Protein AF-A0A835UCJ7-F1 (afdb_monomer_lite)

Secondary structure (DSSP, 8-state):
--HHHHHHHHHHHHHHHHTT---------------------EE-TT-SSS--TT-EEPSS------

Radius of gyration: 32.2 Å; chains: 1; bounding box: 31×30×89 Å

Sequence (66 aa):
MNRKLLLLFFLFHISFLLSEEASHEVQPSTAATNITVVGTVFCDACSENTFSNHSYFLQGVKVQIM

Structure (mmCIF, N/CA/C/O backbone):
data_AF-A0A835UCJ7-F1
#
_entry.id   AF-A0A835UCJ7-F1
#
loop_
_atom_site.group_PDB
_atom_site.id
_atom_site.type_symbol
_atom_site.label_atom_id
_atom_site.label_alt_id
_atom_site.label_comp_id
_atom_site.label_asym_id
_atom_site.label_entity_id
_atom_site.label_seq_id
_atom_site.pdbx_PDB_ins_code
_atom_site.Cartn_x
_atom_site.Cartn_y
_atom_site.Cartn_z
_atom_site.occupancy
_atom_site.B_iso_or_equiv
_atom_site.auth_seq_id
_atom_site.auth_comp_id
_atom_site.auth_asym_id
_atom_site.auth_atom_id
_atom_site.pdbx_PDB_model_num
ATOM 1 N N . MET A 1 1 ? -7.541 22.884 71.792 1.00 61.44 1 MET A N 1
ATOM 2 C CA . MET A 1 1 ? -7.592 21.710 70.892 1.00 61.44 1 MET A CA 1
ATOM 3 C C . MET A 1 1 ? -6.332 20.882 71.105 1.00 61.44 1 MET A C 1
ATOM 5 O O . MET A 1 1 ? -5.242 21.433 71.039 1.00 61.44 1 MET A O 1
ATOM 9 N N . ASN A 1 2 ? -6.462 19.604 71.465 1.00 83.44 2 ASN A N 1
ATOM 10 C CA . ASN A 1 2 ? -5.323 18.787 71.901 1.00 83.44 2 ASN A CA 1
ATOM 11 C C . ASN A 1 2 ? -4.403 18.441 70.721 1.00 83.44 2 ASN A C 1
ATOM 13 O O . ASN A 1 2 ? -4.894 18.077 69.656 1.00 83.44 2 ASN A O 1
ATOM 17 N N . ARG A 1 3 ? -3.076 18.457 70.918 1.00 85.25 3 ARG A N 1
ATOM 18 C CA . ARG A 1 3 ? -2.095 18.102 69.868 1.00 85.25 3 ARG A CA 1
ATOM 19 C C . ARG A 1 3 ? -2.354 16.719 69.256 1.00 85.25 3 ARG A C 1
ATOM 21 O O . ARG A 1 3 ? -2.180 16.536 68.061 1.00 85.25 3 ARG A O 1
ATOM 28 N N . LYS A 1 4 ? -2.836 15.765 70.062 1.00 86.75 4 LYS A N 1
ATOM 29 C CA . LYS A 1 4 ? -3.251 14.432 69.589 1.00 86.75 4 LYS A CA 1
ATOM 30 C C . LYS A 1 4 ? -4.454 14.489 68.639 1.00 86.75 4 LYS A C 1
ATOM 32 O O . LYS A 1 4 ? -4.486 13.751 67.667 1.00 86.75 4 LYS A O 1
ATOM 37 N N . LEU A 1 5 ? -5.410 15.381 68.903 1.00 88.69 5 LEU A N 1
ATOM 38 C CA . LEU A 1 5 ? -6.605 15.551 68.075 1.00 88.69 5 LEU A CA 1
ATOM 39 C C . LEU A 1 5 ? -6.260 16.188 66.720 1.00 88.69 5 LEU A C 1
ATOM 41 O O . LEU A 1 5 ? -6.790 15.773 65.698 1.00 88.69 5 LEU A O 1
ATOM 45 N N . LEU A 1 6 ? -5.310 1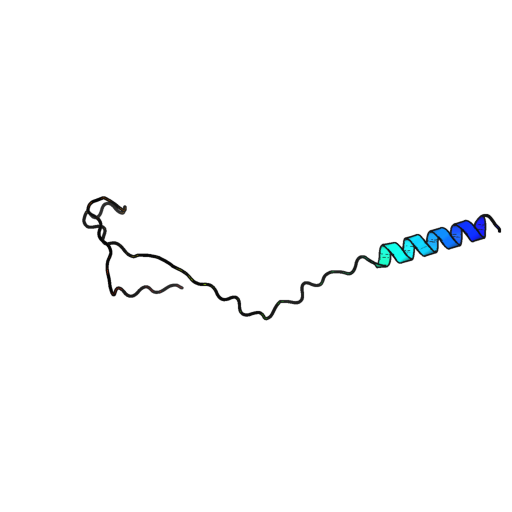7.130 66.710 1.00 87.94 6 LEU A N 1
ATOM 46 C CA . LEU A 1 6 ? -4.782 17.731 65.481 1.00 87.94 6 LEU A CA 1
ATOM 47 C C . LEU A 1 6 ? -4.093 16.686 64.584 1.00 87.94 6 LEU A C 1
ATOM 49 O O . LEU A 1 6 ? -4.311 16.663 63.378 1.00 87.94 6 LEU A O 1
ATOM 53 N N . LEU A 1 7 ? -3.290 15.797 65.181 1.00 90.62 7 LEU A N 1
ATOM 54 C CA . LEU A 1 7 ? -2.592 14.737 64.446 1.00 90.62 7 LEU A CA 1
ATOM 55 C C . LEU A 1 7 ? -3.562 13.726 63.824 1.00 90.62 7 LEU A C 1
ATOM 57 O O . LEU A 1 7 ? -3.363 13.321 62.684 1.00 90.62 7 LEU A O 1
ATOM 61 N N . LEU A 1 8 ? -4.629 13.356 64.539 1.00 91.62 8 LEU A N 1
ATOM 62 C CA . LEU A 1 8 ? -5.661 12.459 64.008 1.00 91.62 8 LEU A CA 1
ATOM 63 C C . LEU A 1 8 ? -6.383 13.068 62.801 1.00 91.62 8 LEU A C 1
ATOM 65 O O . LEU A 1 8 ? -6.615 12.376 61.814 1.00 91.62 8 LEU A O 1
ATOM 69 N N . PHE A 1 9 ? -6.681 14.368 62.854 1.00 88.88 9 PHE A N 1
ATOM 70 C CA . PHE A 1 9 ? -7.313 15.077 61.743 1.00 88.88 9 PHE A CA 1
ATOM 71 C C . PHE A 1 9 ? -6.411 15.116 60.499 1.00 88.88 9 PHE A C 1
ATOM 73 O O . PHE A 1 9 ? -6.867 14.873 59.383 1.00 88.88 9 PHE A O 1
ATOM 80 N N . PHE A 1 10 ? -5.110 15.346 60.695 1.00 87.94 10 PHE A N 1
ATOM 81 C CA . PHE A 1 10 ? -4.131 15.363 59.609 1.00 87.94 10 PHE A CA 1
ATOM 82 C C . PHE A 1 10 ? -3.971 13.986 58.938 1.00 87.94 10 PHE A C 1
ATOM 84 O O . PHE A 1 10 ? -3.964 13.891 57.712 1.00 87.94 10 PHE A O 1
ATOM 91 N N . LEU A 1 11 ? -3.915 12.908 59.728 1.00 87.31 11 LEU A N 1
ATOM 92 C CA . LEU A 1 11 ? -3.821 11.534 59.217 1.00 87.31 11 LEU A CA 1
ATOM 93 C C . LEU A 1 11 ? -5.066 11.115 58.421 1.00 87.31 11 LEU A C 1
ATOM 95 O O . LEU A 1 11 ? -4.950 10.436 57.398 1.00 87.31 11 LEU A O 1
ATOM 99 N N . PHE A 1 12 ? -6.251 11.544 58.862 1.00 86.50 12 PHE A N 1
ATOM 100 C CA . PHE A 1 12 ? -7.506 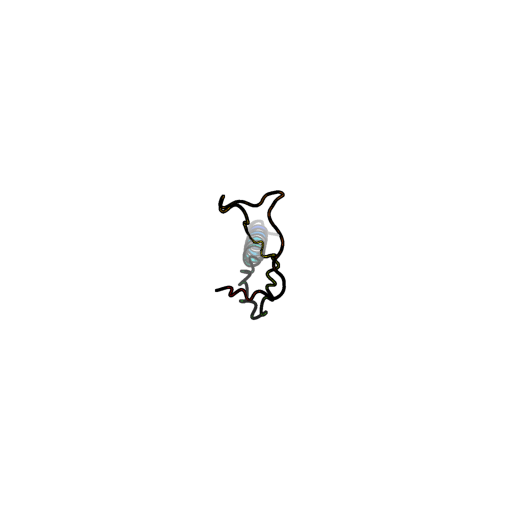11.273 58.161 1.00 86.50 12 PHE A CA 1
ATOM 101 C C . PHE A 1 12 ? -7.554 11.959 56.789 1.00 86.50 12 PHE A C 1
ATOM 103 O O . PHE A 1 12 ? -7.911 11.325 55.798 1.00 86.50 12 PHE A O 1
ATOM 110 N N . HIS A 1 13 ? -7.118 13.219 56.701 1.00 83.38 13 HIS A N 1
ATOM 111 C CA . HIS A 1 13 ? -7.058 13.935 55.424 1.00 83.38 13 HIS A CA 1
ATOM 112 C C . HIS A 1 13 ? -6.060 13.337 54.435 1.00 83.38 13 HIS A C 1
ATOM 114 O O . HIS A 1 13 ? -6.390 13.217 53.260 1.00 83.38 13 HIS A O 1
ATOM 120 N N . ILE A 1 14 ? -4.878 12.913 54.891 1.00 84.25 14 ILE A N 1
ATOM 121 C CA . ILE A 1 14 ? -3.902 12.249 54.013 1.00 84.25 14 ILE A CA 1
ATOM 122 C C . ILE A 1 14 ? -4.479 10.947 53.448 1.00 84.25 14 ILE A C 1
ATOM 124 O O . ILE A 1 14 ? -4.352 10.687 52.256 1.00 84.25 14 ILE A O 1
ATOM 128 N N . SER A 1 15 ? -5.158 10.161 54.287 1.00 82.50 15 SER A N 1
ATOM 129 C CA . SER A 1 15 ? -5.789 8.904 53.866 1.00 82.50 15 SER A CA 1
ATOM 130 C C . SER A 1 15 ? -6.879 9.138 52.815 1.00 82.50 15 SER A C 1
ATOM 132 O O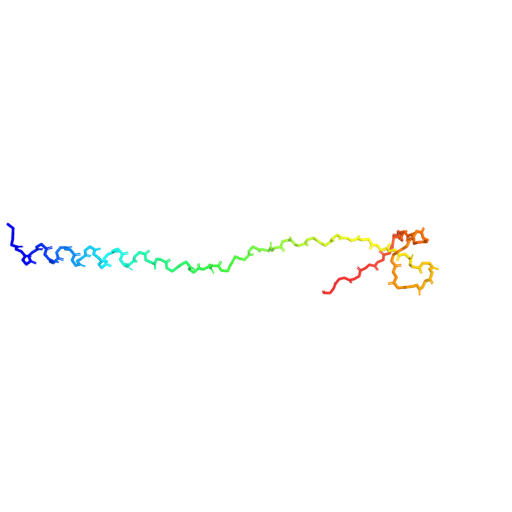 . SER A 1 15 ? -6.964 8.383 51.855 1.00 82.50 15 SER A O 1
ATOM 134 N N . PHE A 1 16 ? -7.670 10.205 52.976 1.00 78.06 16 PHE A N 1
ATOM 135 C CA . PHE A 1 16 ? -8.727 10.583 52.036 1.00 78.06 16 PHE A CA 1
ATOM 136 C C . PHE A 1 16 ? -8.172 11.063 50.684 1.00 78.06 16 PHE A C 1
ATOM 138 O O . PHE A 1 16 ? -8.699 10.699 49.638 1.00 78.06 16 PHE A O 1
ATOM 145 N N . LEU A 1 17 ? -7.072 11.823 50.696 1.00 75.25 17 LEU A N 1
ATOM 146 C CA . LEU A 1 17 ? -6.399 12.272 49.472 1.00 75.25 17 LEU A CA 1
ATOM 147 C C . LEU A 1 17 ? -5.738 11.112 48.711 1.00 75.25 17 LEU A C 1
ATOM 149 O O . LEU A 1 17 ? -5.746 11.101 47.488 1.00 75.25 17 LEU A O 1
ATOM 153 N N . LEU A 1 18 ? -5.207 10.114 49.424 1.00 69.31 18 LEU A N 1
ATOM 154 C CA . LEU A 1 18 ? -4.614 8.911 48.824 1.00 69.31 18 LEU A CA 1
ATOM 155 C C . LEU A 1 18 ? -5.656 7.953 48.223 1.00 69.31 18 LEU A C 1
ATOM 157 O O . LEU A 1 18 ? -5.300 7.119 47.396 1.00 69.31 18 LEU A O 1
ATOM 161 N N . SER A 1 19 ? -6.928 8.048 48.626 1.00 69.06 19 SER A N 1
ATOM 162 C CA . SER A 1 19 ? -8.016 7.263 48.024 1.00 69.06 19 SER A CA 1
ATOM 163 C C . SER A 1 19 ? -8.522 7.817 46.687 1.00 69.06 19 SER A C 1
ATOM 165 O O . SER A 1 19 ? -9.331 7.156 46.041 1.00 69.06 19 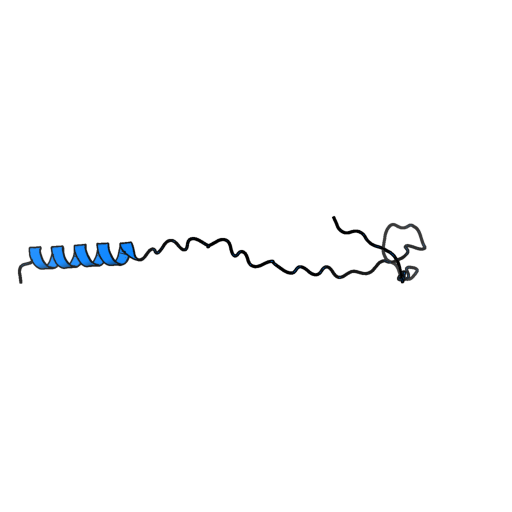SER A O 1
ATOM 167 N N . GLU A 1 20 ? -8.039 8.985 46.251 1.00 63.78 20 GLU A N 1
ATOM 168 C CA . GLU A 1 20 ? -8.407 9.610 44.971 1.00 63.78 20 GLU A CA 1
ATOM 169 C C . GLU A 1 20 ? -7.437 9.257 43.831 1.00 63.78 20 GLU A C 1
ATOM 171 O O . GLU A 1 20 ? -7.397 9.915 42.800 1.00 63.78 20 GLU A O 1
ATOM 176 N N . GLU A 1 21 ? -6.686 8.165 43.957 1.00 59.75 21 GLU A N 1
ATOM 177 C CA . GLU A 1 21 ? -6.111 7.486 42.794 1.00 59.75 21 GLU A CA 1
ATOM 178 C C . GLU A 1 21 ? -7.210 6.603 42.192 1.00 59.75 21 GLU A C 1
ATOM 180 O O . GLU A 1 21 ? -7.229 5.378 42.343 1.00 59.75 21 GLU A O 1
ATOM 185 N N . ALA A 1 22 ? -8.199 7.249 41.567 1.00 59.41 22 ALA A N 1
ATOM 186 C CA . ALA A 1 22 ? -9.192 6.558 40.766 1.00 59.41 22 ALA A CA 1
ATOM 187 C C . ALA A 1 22 ? -8.446 5.864 39.628 1.00 59.41 22 ALA A C 1
ATOM 189 O O . ALA A 1 22 ? -7.999 6.496 38.670 1.00 59.41 22 ALA A O 1
ATOM 190 N N . SER A 1 23 ? -8.283 4.550 39.764 1.00 54.84 23 SER A N 1
ATOM 191 C CA . SER A 1 23 ? -7.824 3.675 38.703 1.00 54.84 23 SER A CA 1
ATOM 192 C C . SER A 1 23 ? -8.682 3.952 37.474 1.00 54.84 23 SER A C 1
ATOM 194 O O . SER A 1 23 ? -9.849 3.557 37.418 1.00 54.84 23 SER A O 1
ATOM 196 N N . HIS A 1 24 ? -8.115 4.676 36.512 1.00 48.38 24 HIS A N 1
ATOM 197 C CA . HIS A 1 24 ? -8.685 4.843 35.189 1.00 48.38 24 HIS A CA 1
ATOM 198 C C . HIS A 1 24 ? -8.598 3.468 34.514 1.00 48.38 24 HIS A C 1
ATOM 200 O O . HIS A 1 24 ? -7.672 3.172 33.762 1.00 48.38 24 HIS A O 1
ATOM 206 N N . GLU A 1 25 ? -9.541 2.587 34.847 1.00 58.97 25 GLU A N 1
ATOM 207 C CA . GLU A 1 25 ? -9.868 1.440 34.016 1.00 58.97 25 GLU A CA 1
ATOM 208 C C . GLU A 1 25 ? -10.226 2.035 32.655 1.00 58.97 25 GLU A C 1
ATOM 210 O O . GLU A 1 25 ? -11.268 2.675 32.484 1.00 58.97 25 GLU A O 1
ATOM 215 N N . VAL A 1 26 ? -9.305 1.915 31.697 1.00 61.31 26 VAL A N 1
ATOM 216 C CA . VAL A 1 26 ? -9.594 2.193 30.296 1.00 61.31 26 VAL A CA 1
ATOM 217 C C . VAL A 1 26 ? -10.649 1.174 29.910 1.00 61.31 26 VAL A C 1
ATOM 219 O O . VAL A 1 26 ? -10.336 0.037 29.563 1.00 61.31 26 VAL A O 1
ATOM 222 N N . GLN A 1 27 ? -11.914 1.568 30.034 1.00 65.56 27 GLN A N 1
ATOM 223 C CA . GLN A 1 27 ? -13.018 0.775 29.540 1.00 65.56 27 GLN A CA 1
ATOM 224 C C . GLN A 1 27 ? -12.725 0.523 28.061 1.00 65.56 27 GLN A C 1
ATOM 226 O O . GLN A 1 27 ? -12.549 1.505 27.331 1.00 65.56 27 GLN A O 1
ATOM 231 N N . PRO A 1 28 ? -12.606 -0.742 27.613 1.00 63.16 28 PRO A N 1
ATOM 232 C CA . PRO A 1 28 ? -12.323 -1.038 26.221 1.00 63.16 28 PRO A CA 1
ATOM 233 C C . PRO A 1 28 ? -13.373 -0.322 25.388 1.00 63.16 28 PRO A C 1
ATOM 235 O O . PRO A 1 28 ? -14.558 -0.660 25.446 1.00 63.16 28 PRO A O 1
ATOM 238 N N . SER A 1 29 ? -12.964 0.730 24.681 1.00 65.81 29 SER A N 1
ATOM 239 C CA . SER A 1 29 ? -13.874 1.448 23.816 1.00 65.81 29 SER A CA 1
ATOM 240 C C . SER A 1 29 ? -14.288 0.452 22.746 1.00 65.81 29 SER A C 1
ATOM 242 O O . SER A 1 29 ? -13.493 0.096 21.880 1.00 65.81 29 SER A O 1
ATOM 244 N N . THR A 1 30 ? -15.541 0.015 22.777 1.00 64.94 30 THR A N 1
ATOM 245 C CA . THR A 1 30 ? -16.171 -0.756 21.697 1.00 64.94 30 THR A CA 1
ATOM 246 C C . THR A 1 30 ? -16.363 0.083 20.428 1.00 64.94 30 THR A C 1
ATOM 248 O O . THR A 1 30 ? -17.035 -0.341 19.492 1.00 64.94 30 THR A O 1
ATOM 251 N N . ALA A 1 31 ? -15.778 1.285 20.385 1.00 70.56 31 ALA A N 1
ATOM 252 C CA . ALA A 1 31 ? -15.744 2.150 19.228 1.00 70.56 31 ALA A CA 1
ATOM 253 C C . ALA A 1 31 ? -15.005 1.434 18.094 1.00 70.56 31 ALA A C 1
ATOM 255 O O . ALA A 1 31 ? -13.780 1.300 18.103 1.00 70.56 31 ALA A O 1
ATOM 256 N N . ALA A 1 32 ? -15.775 0.968 17.111 1.00 73.50 32 ALA A N 1
ATOM 257 C CA . ALA A 1 32 ? -15.243 0.519 15.838 1.00 73.50 32 ALA A CA 1
ATOM 258 C C . ALA A 1 32 ? -14.336 1.627 15.283 1.00 73.50 32 ALA A C 1
ATOM 260 O O . ALA A 1 32 ? -14.785 2.736 14.989 1.00 73.50 32 ALA A O 1
ATOM 261 N N . THR A 1 33 ? -13.039 1.342 15.211 1.00 83.06 33 THR A N 1
ATOM 262 C CA . THR A 1 33 ? -12.059 2.286 14.682 1.00 83.06 33 THR A CA 1
ATOM 263 C C . THR A 1 33 ? -12.087 2.182 13.166 1.00 83.06 33 THR A C 1
ATOM 265 O O . THR A 1 33 ? -11.769 1.137 12.602 1.00 83.06 33 THR A O 1
ATOM 268 N N . ASN A 1 34 ? -12.487 3.262 12.498 1.00 88.94 34 ASN A N 1
ATOM 269 C CA . ASN A 1 34 ? -12.480 3.325 11.041 1.00 88.94 34 ASN A CA 1
ATOM 270 C C . ASN A 1 34 ? -11.062 3.637 10.556 1.00 88.94 34 ASN A C 1
ATOM 272 O O . ASN A 1 34 ? -10.561 4.740 10.768 1.00 88.94 34 ASN A O 1
ATOM 276 N N . ILE A 1 35 ? -10.425 2.674 9.892 1.00 87.69 35 ILE A N 1
ATOM 277 C CA . ILE A 1 35 ? -9.096 2.832 9.294 1.00 87.69 35 ILE A CA 1
ATOM 278 C C . ILE A 1 35 ? -9.266 2.945 7.780 1.00 87.69 35 ILE A C 1
ATOM 280 O O . ILE A 1 35 ? -9.910 2.103 7.160 1.00 87.69 35 ILE A O 1
ATOM 284 N N . THR A 1 36 ? -8.688 3.985 7.179 1.00 92.75 36 THR A N 1
ATOM 285 C CA . THR A 1 36 ? -8.645 4.158 5.719 1.00 92.75 36 THR A CA 1
ATOM 286 C C . THR A 1 36 ? -7.201 4.060 5.249 1.00 92.75 36 THR A C 1
ATOM 288 O O . THR A 1 36 ? -6.347 4.806 5.722 1.00 92.75 36 THR A O 1
ATOM 291 N N . VAL A 1 37 ? -6.932 3.160 4.303 1.00 92.25 37 VAL A N 1
ATOM 292 C CA . VAL A 1 37 ? -5.623 3.020 3.655 1.00 92.25 37 VAL A CA 1
ATOM 293 C C . VAL A 1 37 ? -5.708 3.640 2.264 1.00 92.25 37 VAL A C 1
ATOM 295 O O . VAL A 1 37 ? -6.558 3.254 1.465 1.00 92.25 37 VAL A O 1
ATOM 298 N N . VAL A 1 38 ? -4.833 4.604 1.976 1.00 94.81 38 VAL A N 1
ATOM 299 C CA . VAL A 1 38 ? -4.747 5.279 0.673 1.00 94.81 38 VAL A CA 1
ATOM 300 C C . VAL A 1 38 ? -3.392 4.970 0.051 1.00 94.81 38 VAL A C 1
ATOM 302 O O . VAL A 1 38 ? -2.364 5.070 0.716 1.00 94.81 38 VAL A O 1
ATOM 305 N N . GLY A 1 39 ? -3.384 4.608 -1.229 1.00 93.62 39 GLY A N 1
ATOM 306 C CA . GLY A 1 39 ? -2.167 4.301 -1.969 1.00 93.62 39 GLY A CA 1
ATOM 307 C C . GLY A 1 39 ? -2.380 4.383 -3.476 1.00 93.62 39 GLY A C 1
ATOM 308 O O . GLY A 1 39 ? -3.506 4.528 -3.953 1.00 93.62 39 GLY A O 1
ATOM 309 N N . THR A 1 40 ? -1.285 4.293 -4.225 1.00 95.38 40 THR A N 1
ATOM 310 C CA . THR A 1 40 ? -1.291 4.207 -5.690 1.00 95.38 40 THR A CA 1
ATOM 311 C C . THR A 1 40 ? -0.481 2.994 -6.126 1.00 95.38 40 THR A C 1
ATOM 313 O O . THR A 1 40 ? 0.391 2.526 -5.396 1.00 95.38 40 THR A O 1
ATOM 316 N N . VAL A 1 41 ? -0.780 2.477 -7.315 1.00 96.81 41 VAL A N 1
ATOM 317 C CA . VAL A 1 41 ? -0.030 1.382 -7.933 1.00 96.81 41 VAL A CA 1
ATOM 318 C C . VAL A 1 41 ? 0.632 1.926 -9.188 1.00 96.81 41 VAL A C 1
ATOM 320 O O . VAL A 1 41 ? -0.028 2.565 -10.011 1.00 96.81 41 VAL A O 1
ATOM 323 N N . PHE A 1 42 ? 1.928 1.674 -9.341 1.00 97.69 42 PHE A N 1
ATOM 324 C CA . PHE A 1 42 ? 2.674 2.022 -10.543 1.00 97.69 42 PHE A CA 1
ATOM 325 C C . PHE A 1 42 ? 3.211 0.767 -11.230 1.00 97.69 42 PHE A C 1
ATOM 327 O O . PHE A 1 42 ? 3.467 -0.248 -10.583 1.00 97.69 42 PHE A O 1
ATOM 334 N N . CYS A 1 43 ? 3.369 0.842 -12.549 1.00 97.44 43 CYS A N 1
ATOM 335 C CA . CYS A 1 43 ? 4.141 -0.125 -13.310 1.00 97.44 43 CYS A CA 1
ATOM 336 C C . CYS A 1 43 ? 5.610 0.298 -13.289 1.00 97.44 43 CYS A C 1
ATOM 338 O O . CYS A 1 43 ? 5.953 1.388 -13.756 1.00 97.44 43 CYS A O 1
ATOM 340 N N . ASP A 1 44 ? 6.470 -0.572 -12.770 1.00 97.69 44 ASP A N 1
ATOM 341 C CA . ASP A 1 44 ? 7.909 -0.467 -12.969 1.00 97.69 44 ASP A CA 1
ATOM 342 C C . ASP A 1 44 ? 8.259 -0.944 -14.386 1.00 97.69 44 ASP A C 1
ATOM 344 O O . ASP A 1 44 ? 8.559 -2.114 -14.626 1.00 97.69 44 ASP A O 1
ATOM 348 N N . ALA A 1 45 ? 8.178 -0.019 -15.344 1.00 97.31 45 ALA A N 1
ATOM 349 C CA . ALA A 1 45 ? 8.416 -0.300 -16.758 1.00 97.31 45 ALA A CA 1
ATOM 350 C C . ALA A 1 45 ? 9.852 -0.773 -17.057 1.00 97.31 45 ALA A C 1
ATOM 352 O O . ALA A 1 45 ? 10.087 -1.350 -18.118 1.00 97.31 45 ALA A O 1
ATOM 353 N N . CYS A 1 46 ? 10.800 -0.531 -16.146 1.00 97.06 46 CYS A N 1
ATOM 354 C CA . CYS A 1 46 ? 12.205 -0.894 -16.317 1.00 97.06 46 CYS A CA 1
ATOM 355 C C . CYS A 1 46 ? 12.603 -2.158 -15.539 1.00 97.06 46 CYS A C 1
ATOM 357 O O . CYS A 1 46 ? 13.686 -2.672 -15.785 1.00 97.06 46 CYS A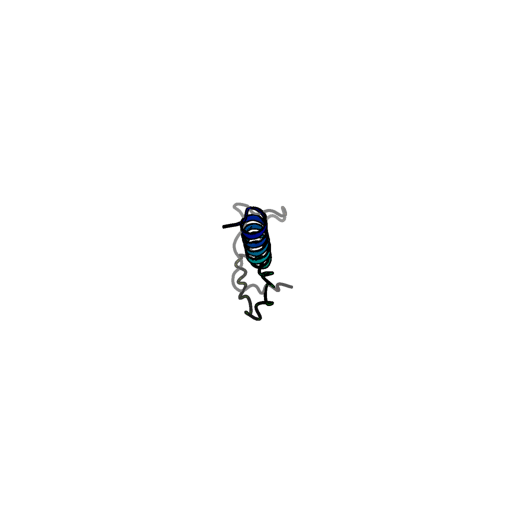 O 1
ATOM 359 N N . SER A 1 47 ? 11.738 -2.696 -14.668 1.00 96.94 47 SER A N 1
ATOM 360 C CA . SER A 1 47 ? 12.043 -3.856 -13.804 1.00 96.94 47 SER A CA 1
ATOM 361 C C . SER A 1 47 ? 13.250 -3.642 -12.874 1.00 96.94 47 SER A C 1
ATOM 363 O O . SER A 1 47 ? 13.988 -4.577 -12.571 1.00 96.94 47 SER A O 1
ATOM 365 N N . GLU A 1 48 ? 13.436 -2.411 -12.400 1.00 96.75 48 GLU A N 1
ATOM 366 C CA . GLU A 1 48 ? 14.528 -2.007 -11.500 1.00 96.75 48 GLU A CA 1
ATOM 367 C C . GLU A 1 48 ? 14.120 -2.055 -10.013 1.00 96.75 48 GLU A C 1
ATOM 369 O O . GLU A 1 48 ? 14.862 -1.624 -9.129 1.00 96.75 48 GLU A O 1
ATOM 374 N N . ASN A 1 49 ? 12.926 -2.577 -9.721 1.00 96.38 49 ASN A N 1
ATOM 375 C CA . ASN A 1 49 ? 12.305 -2.654 -8.399 1.00 96.38 49 ASN A CA 1
ATOM 376 C C . ASN A 1 49 ? 12.212 -1.293 -7.692 1.00 96.38 49 ASN A C 1
ATOM 378 O O . ASN A 1 49 ? 12.305 -1.204 -6.466 1.00 96.38 49 ASN A O 1
ATOM 382 N N . THR A 1 50 ? 12.040 -0.216 -8.459 1.00 96.12 50 THR A N 1
ATOM 383 C CA . THR A 1 50 ? 12.006 1.149 -7.929 1.00 96.12 50 THR A CA 1
ATOM 384 C C . THR A 1 50 ? 11.130 2.064 -8.776 1.00 96.12 50 THR A C 1
ATOM 386 O O . THR A 1 50 ? 10.935 1.843 -9.971 1.00 96.12 50 THR A O 1
ATOM 389 N N . PHE A 1 51 ? 10.603 3.120 -8.158 1.00 97.44 51 PHE A N 1
ATOM 390 C CA . PHE A 1 51 ? 9.880 4.160 -8.881 1.00 97.44 51 PHE A CA 1
ATOM 391 C C . PHE A 1 51 ? 10.864 5.060 -9.636 1.00 97.44 51 PHE A C 1
ATOM 393 O O . PHE A 1 51 ? 11.871 5.507 -9.085 1.00 97.44 51 PHE A O 1
ATOM 400 N N . SER A 1 52 ? 10.562 5.354 -10.898 1.00 96.81 52 SER A N 1
ATOM 401 C CA . SER A 1 52 ? 11.411 6.168 -11.768 1.00 96.81 52 SER A CA 1
ATOM 402 C C . SER A 1 52 ? 10.588 7.068 -12.688 1.00 96.81 52 SER A C 1
ATOM 404 O O . SER A 1 52 ? 9.366 6.968 -12.757 1.00 96.81 52 SER A O 1
ATOM 406 N N . ASN A 1 53 ? 11.263 7.916 -13.468 1.00 97.50 53 ASN A N 1
ATOM 407 C CA . ASN A 1 53 ? 10.609 8.764 -14.472 1.00 97.50 53 ASN A CA 1
ATOM 408 C C . ASN A 1 53 ? 9.958 7.975 -15.622 1.00 97.50 53 ASN A C 1
ATOM 410 O O . ASN A 1 53 ? 9.172 8.539 -16.375 1.00 97.50 53 ASN A O 1
ATOM 414 N N . HIS A 1 54 ? 10.285 6.689 -15.768 1.00 97.56 54 HIS A N 1
ATOM 415 C CA . HIS A 1 54 ? 9.649 5.800 -16.743 1.00 97.56 54 HIS A CA 1
ATOM 416 C C . HIS A 1 54 ? 8.463 5.031 -16.144 1.00 97.56 54 HIS A C 1
ATOM 418 O O . HIS A 1 54 ? 7.745 4.342 -16.866 1.00 97.56 54 HIS A O 1
ATOM 424 N N . SER A 1 55 ? 8.255 5.122 -14.828 1.00 98.19 55 SER A N 1
ATOM 425 C CA . SER A 1 55 ? 7.100 4.522 -14.167 1.00 98.19 55 SER A CA 1
ATOM 426 C C . SER A 1 55 ? 5.820 5.281 -14.504 1.00 98.19 55 SER A C 1
ATOM 428 O O . SER A 1 55 ? 5.825 6.497 -14.690 1.00 98.19 55 SER A O 1
ATOM 430 N N . TYR A 1 56 ? 4.698 4.568 -14.532 1.00 97.88 56 TYR A N 1
ATOM 431 C CA . TYR A 1 56 ? 3.382 5.166 -14.749 1.00 97.88 56 TYR A CA 1
ATOM 432 C C . TYR A 1 56 ? 2.328 4.520 -13.856 1.00 97.88 56 TYR A C 1
ATOM 434 O O . TYR A 1 56 ? 2.424 3.344 -13.503 1.00 97.88 56 TYR A O 1
ATOM 442 N N . PHE A 1 57 ? 1.313 5.295 -13.477 1.00 97.88 57 PHE A N 1
ATOM 443 C CA . PHE A 1 57 ? 0.250 4.812 -12.603 1.00 97.88 57 PHE A CA 1
ATOM 444 C C . PHE A 1 57 ? -0.723 3.906 -13.350 1.00 97.88 57 PHE A C 1
ATOM 446 O O . PHE A 1 57 ? -1.185 4.229 -14.447 1.00 97.88 57 PHE A O 1
ATOM 453 N N . LEU A 1 58 ? -1.065 2.784 -12.723 1.00 97.88 58 LEU A N 1
ATOM 454 C CA . LEU A 1 58 ? -2.052 1.849 -13.239 1.00 97.88 58 LEU A CA 1
ATOM 455 C C . LEU A 1 58 ? -3.437 2.202 -12.697 1.00 97.88 58 LEU A C 1
ATOM 457 O O . LEU A 1 58 ? -3.651 2.275 -11.488 1.00 97.88 58 LEU A O 1
ATOM 461 N N . GLN A 1 59 ? -4.393 2.389 -13.605 1.00 96.69 59 GLN A N 1
ATOM 462 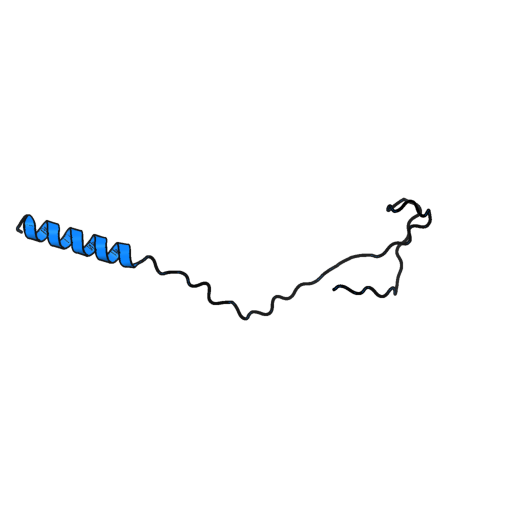C CA . GLN A 1 59 ? -5.796 2.610 -13.262 1.00 96.69 59 GLN A CA 1
ATOM 463 C C . GLN A 1 59 ? -6.572 1.289 -13.291 1.00 96.69 59 GLN A C 1
ATOM 465 O O . GLN A 1 59 ? -6.260 0.392 -14.070 1.00 96.69 59 GLN A O 1
ATOM 470 N N . GLY A 1 60 ? -7.602 1.168 -12.449 1.00 95.38 60 GLY A N 1
ATOM 471 C CA . GLY A 1 60 ? -8.515 0.017 -12.456 1.00 95.38 60 GLY A CA 1
ATOM 472 C C . GLY A 1 60 ? -7.928 -1.297 -11.925 1.00 95.38 60 GLY A C 1
ATOM 473 O O . GLY A 1 60 ? -8.566 -2.343 -12.046 1.00 95.38 60 GLY A O 1
ATOM 474 N N . VAL A 1 61 ? -6.734 -1.265 -11.329 1.00 96.31 61 VAL A N 1
ATOM 475 C CA . VAL A 1 61 ? -6.128 -2.446 -10.707 1.00 96.31 61 VAL A CA 1
ATOM 476 C C . VAL A 1 61 ? -6.807 -2.782 -9.383 1.00 96.31 61 VAL A C 1
ATOM 478 O O . VAL A 1 61 ? -7.228 -1.902 -8.633 1.00 96.31 61 VAL A O 1
ATOM 481 N N . LYS A 1 62 ? -6.912 -4.080 -9.093 1.00 96.00 62 LYS A N 1
ATOM 482 C CA . LYS A 1 62 ? -7.447 -4.585 -7.826 1.00 96.00 62 LYS A CA 1
ATOM 483 C C . LYS A 1 62 ? -6.295 -4.845 -6.864 1.00 96.00 62 LYS A C 1
ATOM 485 O O . LYS A 1 62 ? -5.349 -5.539 -7.222 1.00 96.00 62 LYS A O 1
ATOM 490 N N . VAL A 1 63 ? -6.408 -4.312 -5.652 1.00 95.12 63 VAL A N 1
ATOM 491 C CA . VAL A 1 63 ? -5.437 -4.502 -4.569 1.00 95.12 63 VAL A CA 1
ATOM 492 C C . VAL A 1 63 ? -6.151 -5.163 -3.398 1.00 95.12 63 VAL A C 1
ATOM 494 O O . VAL A 1 63 ? -7.248 -4.748 -3.029 1.00 95.12 63 VAL A O 1
ATOM 497 N N . GLN A 1 64 ? -5.536 -6.197 -2.831 1.00 95.06 64 GLN A N 1
ATOM 498 C CA . GLN A 1 64 ? -6.006 -6.856 -1.619 1.00 95.06 64 GLN A CA 1
ATOM 499 C C . GLN A 1 64 ? -5.097 -6.448 -0.458 1.00 95.06 64 GLN A C 1
ATOM 501 O O . GLN A 1 64 ? -3.886 -6.632 -0.533 1.00 95.06 64 GLN A O 1
ATOM 506 N N . ILE A 1 65 ? -5.691 -5.892 0.596 1.00 91.12 65 ILE A N 1
ATOM 507 C CA . ILE A 1 65 ? -5.024 -5.624 1.875 1.00 91.12 65 ILE A CA 1
ATOM 508 C C . ILE A 1 65 ? -5.444 -6.742 2.834 1.00 91.12 65 ILE A C 1
ATOM 510 O O . ILE A 1 65 ? -6.633 -7.069 2.885 1.00 91.12 65 ILE A O 1
ATOM 514 N N . MET A 1 66 ? -4.480 -7.353 3.525 1.00 83.00 66 MET A N 1
ATOM 515 C CA . MET A 1 66 ? -4.695 -8.427 4.504 1.00 83.00 66 MET A CA 1
ATOM 516 C C . MET A 1 66 ? -4.450 -7.922 5.922 1.00 83.00 66 MET A C 1
ATOM 518 O O . MET A 1 66 ? -3.579 -7.037 6.075 1.00 83.00 66 MET A O 1
#

pLDDT: mean 84.95, std 13.72, range [48.38, 98.19]

Organism: Vanilla planifolia (NCBI:txid51239)

Foldseek 3Di:
DDPVVVVVVVVVVVVVVVVPPPPPPVPPPPPDDDDDDDDWDWDPPPPPPDDDPPIDTDPPDDDDDD